Protein AF-A0A1H8E297-F1 (afdb_monomer)

Sequence (62 aa):
MTKHLADHRTAPDAPRQQHFWALAKHEGATHPAVRALTQRPTERDDAQRLQHFLRIERGHTA

Foldseek 3Di:
DDDDPVPDDDDDCVVVVVVVVVVCVVCDVDHPVRVCVVPDDDPPPVVVVVVVVVCVVVVNDD

Solvent-accessible surface area (backbone atoms only — not comparable to full-atom values): 4068 Å² total; per-residue (Å²): 139,80,85,56,77,90,73,58,74,81,75,76,60,64,66,59,52,52,51,52,52,50,50,52,64,71,64,44,98,54,57,68,70,58,47,52,61,75,68,49,91,69,91,68,67,55,61,58,56,50,51,52,50,52,34,53,77,71,66,58,85,128

Mean predicted aligned error: 15.15 Å

Structure (mmCIF, N/CA/C/O backbone):
data_AF-A0A1H8E297-F1
#
_entry.id   AF-A0A1H8E297-F1
#
loop_
_atom_site.group_PDB
_atom_site.id
_atom_site.type_symbol
_atom_site.label_atom_id
_atom_site.label_alt_id
_atom_site.label_comp_id
_atom_site.label_asym_id
_atom_site.label_entity_id
_atom_site.label_seq_id
_atom_site.pdbx_PDB_ins_code
_atom_site.Cartn_x
_atom_site.Cartn_y
_atom_site.Cartn_z
_atom_site.occupancy
_atom_site.B_iso_or_equiv
_atom_site.auth_seq_id
_atom_site.auth_comp_id
_atom_site.auth_asym_id
_atom_site.auth_atom_id
_atom_site.pdbx_PDB_model_num
ATOM 1 N N . MET A 1 1 ? 23.659 15.112 -42.495 1.00 56.81 1 MET A N 1
ATOM 2 C CA . MET A 1 1 ? 23.300 13.701 -42.749 1.00 56.81 1 MET A CA 1
ATOM 3 C C . MET A 1 1 ? 22.508 13.203 -41.552 1.00 56.81 1 MET A C 1
ATOM 5 O O . MET A 1 1 ? 23.098 12.794 -40.561 1.00 56.81 1 MET A O 1
ATOM 9 N N . THR A 1 2 ? 21.187 13.353 -41.583 1.00 79.00 2 THR A N 1
ATOM 10 C CA . THR A 1 2 ? 20.286 12.840 -40.544 1.00 79.00 2 THR A CA 1
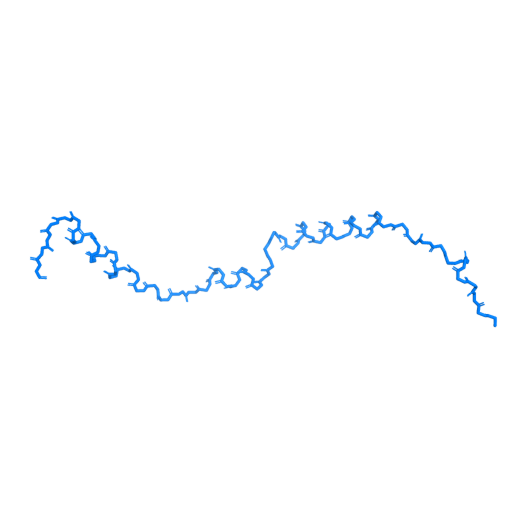ATOM 11 C C . THR A 1 2 ? 19.808 11.454 -40.958 1.00 79.00 2 THR A C 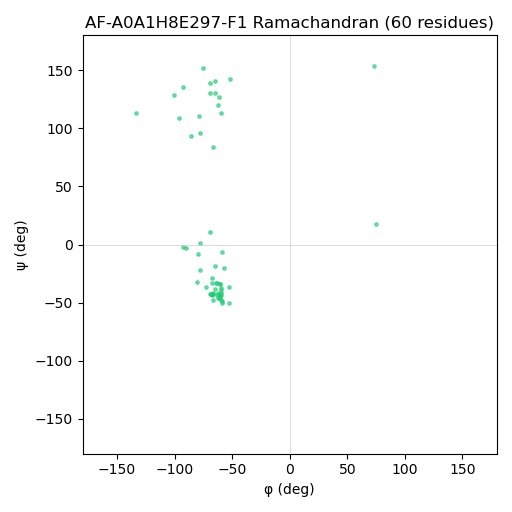1
ATOM 13 O O . THR A 1 2 ? 19.516 11.215 -42.128 1.00 79.00 2 THR A O 1
ATOM 16 N N . LYS A 1 3 ? 19.807 10.517 -40.011 1.00 76.00 3 LYS A N 1
ATOM 17 C CA . LYS A 1 3 ? 19.435 9.121 -40.253 1.00 76.00 3 LYS A CA 1
ATOM 18 C C . LYS A 1 3 ? 17.930 9.026 -40.544 1.00 76.00 3 LYS A C 1
ATOM 20 O O . LYS A 1 3 ? 17.151 9.743 -39.918 1.00 76.00 3 LYS A O 1
ATOM 25 N N . HIS A 1 4 ? 17.534 8.197 -41.509 1.00 82.31 4 HIS A N 1
ATOM 26 C CA . HIS A 1 4 ? 16.141 8.093 -41.945 1.00 82.31 4 HIS A CA 1
ATOM 27 C C . HIS A 1 4 ? 15.295 7.318 -40.922 1.00 82.31 4 HIS A C 1
ATOM 29 O O . HIS A 1 4 ? 15.810 6.441 -40.227 1.00 82.31 4 HIS A O 1
ATOM 35 N N . LEU A 1 5 ? 13.985 7.603 -40.846 1.00 73.31 5 LEU A N 1
ATOM 36 C CA . LEU A 1 5 ? 13.102 6.997 -39.839 1.00 73.31 5 LEU A CA 1
ATOM 37 C C . LEU A 1 5 ? 13.063 5.463 -39.939 1.00 73.31 5 LEU A C 1
ATOM 39 O O . LEU A 1 5 ? 13.078 4.770 -38.926 1.00 73.31 5 LEU A O 1
ATOM 43 N N . ALA A 1 6 ? 13.091 4.947 -41.170 1.00 75.88 6 ALA A N 1
ATOM 44 C CA . ALA A 1 6 ? 13.134 3.513 -41.461 1.00 75.88 6 ALA A CA 1
ATOM 45 C C . ALA A 1 6 ? 14.431 2.820 -40.994 1.00 75.88 6 ALA A C 1
ATOM 47 O O . ALA A 1 6 ? 14.449 1.603 -40.837 1.00 75.88 6 ALA A O 1
ATOM 48 N N . ASP A 1 7 ? 15.499 3.581 -40.732 1.00 79.25 7 ASP A N 1
ATOM 49 C CA . ASP A 1 7 ? 16.768 3.042 -40.237 1.00 79.25 7 ASP A CA 1
ATOM 50 C C . ASP A 1 7 ? 16.824 3.003 -38.698 1.00 79.25 7 ASP A C 1
ATOM 52 O O . ASP A 1 7 ? 17.823 2.556 -38.109 1.00 79.25 7 ASP A O 1
ATOM 56 N N . HIS A 1 8 ? 15.784 3.500 -38.018 1.00 78.31 8 HIS A N 1
ATOM 57 C CA . HIS A 1 8 ? 15.633 3.316 -36.583 1.00 78.31 8 HIS A CA 1
ATOM 58 C C . HIS A 1 8 ? 15.105 1.909 -36.319 1.00 78.31 8 HIS A C 1
ATOM 60 O O . HIS A 1 8 ? 13.959 1.577 -36.606 1.00 78.31 8 HIS A O 1
ATOM 66 N N . ARG A 1 9 ? 15.961 1.067 -35.735 1.00 74.81 9 ARG A N 1
ATOM 67 C CA . ARG A 1 9 ? 15.520 -0.207 -35.169 1.00 74.81 9 ARG A CA 1
ATOM 68 C C . ARG A 1 9 ? 14.667 0.068 -33.936 1.00 74.81 9 ARG A C 1
ATOM 70 O O . ARG A 1 9 ? 15.098 0.798 -33.043 1.00 74.81 9 ARG A O 1
ATOM 77 N N . THR A 1 10 ? 13.498 -0.557 -33.867 1.00 73.19 10 THR A N 1
ATOM 78 C CA . THR A 1 10 ? 12.719 -0.667 -32.635 1.00 73.19 10 THR A CA 1
ATOM 79 C C . THR A 1 10 ? 13.538 -1.455 -31.620 1.00 73.19 10 THR A C 1
ATOM 81 O O . THR A 1 10 ? 13.952 -2.588 -31.877 1.00 73.19 10 THR A O 1
ATOM 84 N N . ALA A 1 11 ? 13.837 -0.830 -30.484 1.00 71.12 11 ALA A N 1
ATOM 85 C CA . ALA A 1 11 ? 14.520 -1.513 -29.399 1.00 71.12 11 ALA A CA 1
ATOM 86 C C . ALA A 1 11 ? 13.612 -2.633 -28.852 1.00 71.12 11 ALA A C 1
ATOM 88 O O . ALA A 1 11 ? 12.403 -2.429 -28.750 1.00 71.12 11 ALA A O 1
ATOM 89 N N . PRO A 1 12 ? 14.160 -3.809 -28.509 1.00 75.12 12 PRO A N 1
ATOM 90 C CA . PRO A 1 12 ? 13.367 -4.879 -27.920 1.00 75.12 12 PRO A CA 1
ATOM 91 C C . PRO A 1 12 ? 12.822 -4.455 -26.547 1.00 75.12 12 PRO A C 1
ATOM 93 O O . PRO A 1 12 ? 13.574 -3.996 -25.688 1.00 75.12 12 PRO A O 1
ATOM 96 N N . ASP A 1 13 ? 11.519 -4.647 -26.327 1.00 75.19 13 ASP A N 1
ATOM 97 C CA . ASP A 1 13 ? 10.825 -4.246 -25.091 1.00 75.19 13 ASP A CA 1
ATOM 98 C C . ASP A 1 13 ? 11.067 -5.196 -23.906 1.00 75.19 13 ASP A C 1
ATOM 100 O O . ASP A 1 13 ? 10.944 -4.803 -22.744 1.00 75.19 13 ASP A O 1
ATOM 104 N N . ALA A 1 14 ? 11.450 -6.444 -24.185 1.00 80.44 14 ALA A N 1
ATOM 105 C CA . ALA A 1 14 ? 11.684 -7.478 -23.178 1.00 80.44 14 ALA A CA 1
ATOM 106 C C . ALA A 1 14 ? 12.660 -7.066 -22.047 1.00 80.44 14 ALA A C 1
ATOM 108 O O . ALA A 1 14 ? 12.285 -7.196 -20.880 1.00 80.44 14 ALA A O 1
ATOM 109 N N . PRO A 1 15 ? 13.870 -6.530 -22.316 1.00 82.38 15 PRO A N 1
ATOM 110 C CA . PRO A 1 15 ? 14.789 -6.108 -21.252 1.00 82.38 15 PRO A CA 1
ATOM 111 C C . PRO A 1 15 ? 14.231 -4.961 -20.399 1.00 82.38 15 PRO A C 1
ATOM 113 O O . PRO A 1 15 ? 14.462 -4.916 -19.191 1.00 82.38 15 PRO A O 1
ATOM 116 N N . ARG A 1 16 ? 13.449 -4.055 -20.998 1.00 81.31 16 ARG A N 1
ATOM 117 C CA . ARG A 1 16 ? 12.822 -2.936 -20.284 1.00 81.31 16 ARG A CA 1
ATOM 118 C C . ARG A 1 16 ? 11.752 -3.428 -19.309 1.00 81.31 16 ARG A C 1
ATOM 120 O O . ARG A 1 16 ? 11.704 -2.969 -18.170 1.00 81.31 16 ARG A O 1
ATOM 127 N N . GLN A 1 17 ? 10.928 -4.383 -19.734 1.00 85.69 17 GLN A N 1
ATOM 128 C CA . GLN A 1 17 ? 9.905 -5.001 -18.885 1.00 85.69 17 GLN A CA 1
ATOM 129 C C . GLN A 1 17 ? 10.524 -5.822 -17.747 1.00 85.69 17 GLN A C 1
ATOM 131 O O . GLN A 1 17 ? 10.100 -5.699 -16.599 1.00 85.69 17 GLN A O 1
ATOM 136 N N . GLN A 1 18 ? 11.573 -6.598 -18.034 1.00 86.50 18 GLN A N 1
ATOM 137 C CA . GLN A 1 18 ? 12.303 -7.355 -17.013 1.00 86.50 18 GLN A CA 1
ATOM 138 C C . GLN A 1 18 ? 12.908 -6.437 -15.947 1.00 86.50 18 GLN A C 1
ATOM 140 O O . GLN A 1 18 ? 12.775 -6.714 -14.755 1.00 86.50 18 GLN A O 1
ATOM 145 N N . HIS A 1 19 ? 13.513 -5.320 -16.360 1.00 85.12 19 HIS A N 1
ATOM 146 C CA . HIS A 1 19 ? 14.052 -4.324 -15.437 1.00 85.12 19 HIS A CA 1
ATOM 147 C C . HIS A 1 19 ? 12.953 -3.694 -14.571 1.00 85.12 19 HIS A C 1
ATOM 149 O O . HIS A 1 19 ? 13.129 -3.522 -13.367 1.00 85.12 19 HIS A O 1
ATOM 155 N N . PHE A 1 20 ? 11.799 -3.379 -15.161 1.00 81.31 20 PHE A N 1
ATOM 156 C CA . PHE A 1 20 ? 10.660 -2.842 -14.419 1.00 81.31 20 PHE A CA 1
ATOM 157 C C . PHE A 1 20 ? 10.166 -3.817 -13.339 1.00 81.31 20 PHE A C 1
ATOM 159 O O . PHE A 1 20 ? 9.971 -3.431 -12.188 1.00 81.31 20 PHE A O 1
ATOM 166 N N . TRP A 1 21 ? 10.029 -5.102 -13.672 1.00 81.25 21 TRP A N 1
ATOM 167 C CA . TRP A 1 21 ? 9.638 -6.118 -12.693 1.00 81.25 21 TRP A CA 1
ATOM 168 C C . TRP A 1 21 ? 10.706 -6.371 -11.630 1.00 81.25 21 TRP A C 1
ATOM 170 O O . TRP A 1 21 ? 10.359 -6.666 -10.488 1.00 81.25 21 TRP A O 1
ATOM 180 N N . ALA A 1 22 ? 11.989 -6.257 -11.977 1.00 83.38 22 ALA A N 1
ATOM 181 C CA . ALA A 1 22 ? 13.076 -6.354 -11.010 1.00 83.38 22 ALA A CA 1
ATOM 182 C C . ALA A 1 22 ? 12.992 -5.228 -9.968 1.00 83.38 22 ALA A C 1
ATOM 184 O O . ALA A 1 22 ? 13.043 -5.519 -8.777 1.00 83.38 22 ALA A O 1
ATOM 185 N N . LEU A 1 23 ? 12.764 -3.981 -10.397 1.00 79.69 23 LEU A N 1
ATOM 186 C CA . LEU A 1 23 ? 12.543 -2.843 -9.495 1.00 79.69 23 LEU A CA 1
ATOM 187 C C . LEU A 1 23 ? 11.329 -3.065 -8.584 1.00 79.69 23 LEU A C 1
ATOM 189 O O . LEU A 1 23 ? 11.449 -2.954 -7.367 1.00 79.69 23 LEU A O 1
ATOM 193 N N . ALA A 1 24 ? 10.195 -3.488 -9.151 1.00 73.19 24 ALA A N 1
ATOM 194 C CA . ALA A 1 24 ? 8.981 -3.769 -8.382 1.00 73.19 24 ALA A CA 1
ATOM 195 C C . ALA A 1 24 ? 9.175 -4.878 -7.326 1.00 73.19 24 ALA A C 1
ATOM 197 O O . ALA A 1 24 ? 8.585 -4.826 -6.248 1.00 73.19 24 ALA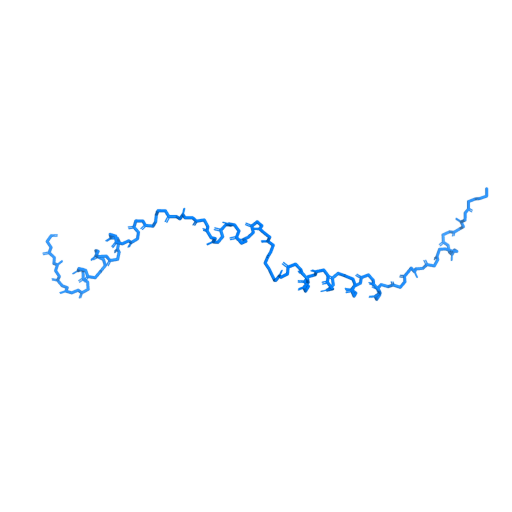 A O 1
ATOM 198 N N . LYS A 1 25 ? 10.014 -5.883 -7.613 1.00 73.25 25 LYS A N 1
ATOM 199 C CA . LYS A 1 25 ? 10.384 -6.927 -6.642 1.00 73.25 25 LYS A CA 1
ATOM 200 C C . LYS A 1 25 ? 11.327 -6.404 -5.557 1.00 73.25 25 LYS A C 1
ATOM 202 O O . LYS A 1 25 ? 11.214 -6.835 -4.413 1.00 73.25 25 LYS A O 1
ATOM 207 N N . HIS A 1 26 ? 12.251 -5.511 -5.910 1.00 70.81 26 HIS A N 1
ATOM 208 C CA . HIS A 1 26 ? 13.306 -5.034 -5.015 1.00 70.81 26 HIS A CA 1
ATOM 209 C C . HIS A 1 26 ? 12.836 -3.937 -4.049 1.00 70.81 26 HIS A C 1
ATOM 211 O O . HIS A 1 26 ? 13.319 -3.867 -2.922 1.00 70.81 26 HIS A O 1
ATOM 217 N N . GLU A 1 27 ? 11.884 -3.101 -4.467 1.00 68.50 27 GLU A N 1
ATOM 218 C CA . GLU A 1 27 ? 11.311 -2.028 -3.639 1.00 68.50 27 GLU A CA 1
ATOM 219 C C . GLU A 1 27 ? 10.255 -2.538 -2.638 1.00 68.50 27 GLU A C 1
ATOM 221 O O . GLU A 1 27 ? 9.835 -1.809 -1.738 1.00 68.50 27 GLU A O 1
ATOM 226 N N . GLY A 1 28 ? 9.869 -3.816 -2.739 1.00 63.84 28 GLY A N 1
ATOM 227 C CA . GLY A 1 28 ? 8.735 -4.377 -2.013 1.00 63.84 28 GLY A CA 1
ATOM 228 C C . GLY A 1 28 ? 7.410 -3.884 -2.599 1.00 63.84 28 GLY A C 1
ATOM 229 O O . GLY A 1 28 ? 7.326 -2.812 -3.189 1.00 63.84 28 GLY A O 1
ATOM 230 N N . ALA A 1 29 ? 6.341 -4.667 -2.434 1.00 64.69 29 ALA A N 1
ATOM 231 C CA . ALA A 1 29 ? 5.044 -4.434 -3.085 1.00 64.69 29 ALA A CA 1
ATOM 232 C C . ALA A 1 29 ? 4.376 -3.072 -2.776 1.00 64.69 29 ALA A C 1
ATOM 234 O O . ALA A 1 29 ? 3.350 -2.744 -3.371 1.00 64.69 29 ALA A O 1
ATOM 235 N N . THR A 1 30 ? 4.939 -2.278 -1.860 1.00 68.75 30 THR A N 1
ATOM 236 C CA . THR A 1 30 ? 4.329 -1.060 -1.335 1.00 68.75 30 THR A CA 1
ATOM 237 C C . THR A 1 30 ? 5.337 0.086 -1.326 1.00 68.75 30 THR A C 1
ATOM 239 O O . THR A 1 30 ? 6.281 0.087 -0.538 1.00 68.75 30 THR A O 1
ATOM 242 N N . HIS A 1 31 ? 5.085 1.100 -2.159 1.00 74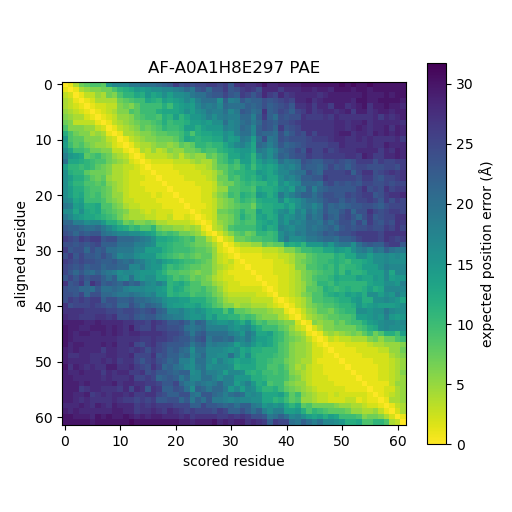.94 31 HIS A N 1
ATOM 243 C CA . HIS A 1 31 ? 5.875 2.331 -2.221 1.00 74.94 31 HIS A CA 1
ATOM 244 C C . HIS A 1 31 ? 6.036 2.972 -0.821 1.00 74.94 31 HIS A C 1
ATOM 246 O O . HIS A 1 31 ? 5.064 2.992 -0.052 1.00 74.94 31 HIS A O 1
ATOM 252 N N . PRO A 1 32 ? 7.201 3.563 -0.479 1.00 77.44 32 PRO A N 1
ATOM 253 C CA . PRO A 1 32 ? 7.461 4.129 0.849 1.00 77.44 32 PRO A CA 1
ATOM 254 C C . PRO A 1 32 ? 6.397 5.120 1.337 1.00 77.44 32 PRO A C 1
ATOM 256 O O . PRO A 1 32 ? 6.039 5.107 2.512 1.00 77.44 32 PRO A O 1
ATOM 259 N N . ALA A 1 33 ? 5.828 5.928 0.434 1.00 78.94 33 ALA A N 1
ATOM 260 C CA . ALA A 1 33 ? 4.747 6.861 0.771 1.00 78.94 33 ALA A CA 1
ATOM 261 C C . ALA A 1 33 ? 3.454 6.152 1.218 1.00 78.94 33 ALA A C 1
ATOM 263 O O . ALA A 1 33 ? 2.794 6.601 2.152 1.00 78.94 33 ALA A O 1
ATOM 264 N N . VAL A 1 34 ? 3.109 5.021 0.591 1.00 78.69 34 VAL A N 1
ATOM 265 C CA . VAL A 1 34 ? 1.939 4.217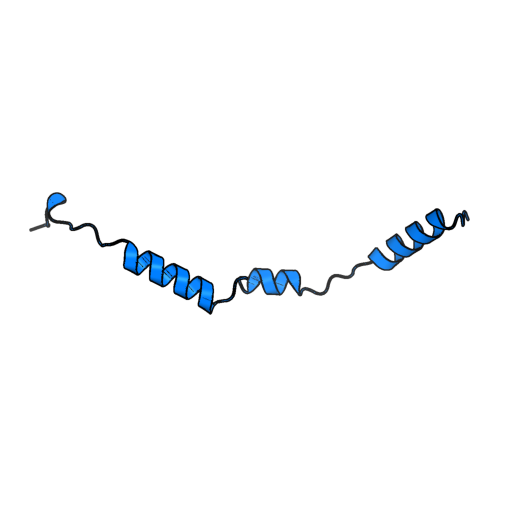 0.979 1.00 78.69 34 VAL A CA 1
ATOM 266 C C . VAL A 1 34 ? 2.198 3.564 2.333 1.00 78.69 34 VAL A C 1
ATOM 268 O O . VAL A 1 34 ? 1.343 3.613 3.213 1.00 78.69 34 VAL A O 1
ATOM 271 N N . ARG A 1 35 ? 3.410 3.036 2.546 1.00 80.25 35 ARG A N 1
ATOM 272 C CA . ARG A 1 35 ? 3.816 2.470 3.837 1.00 80.25 35 ARG A CA 1
ATOM 273 C C . ARG A 1 35 ? 3.722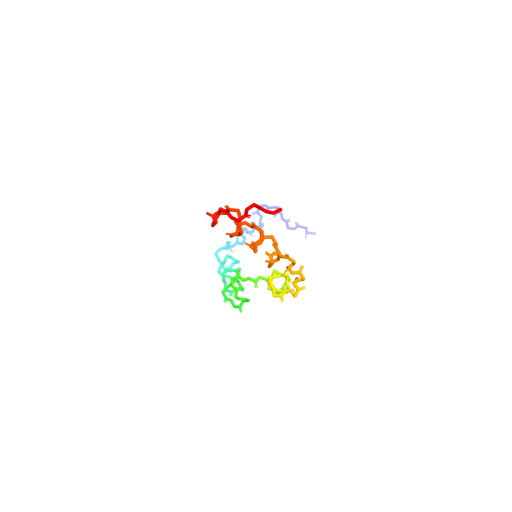 3.510 4.957 1.00 80.25 35 ARG A C 1
ATOM 275 O O . ARG A 1 35 ? 3.087 3.239 5.972 1.00 80.25 35 ARG A O 1
ATOM 282 N N . ALA A 1 36 ? 4.261 4.708 4.742 1.00 82.25 36 ALA A N 1
ATOM 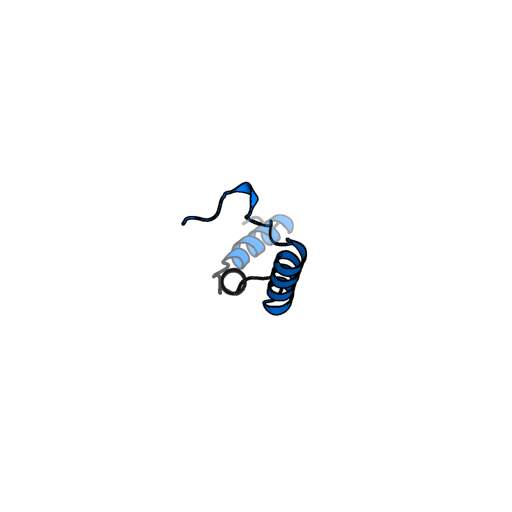283 C CA . ALA A 1 36 ? 4.185 5.811 5.698 1.00 82.25 36 ALA A CA 1
ATOM 284 C C . ALA A 1 36 ? 2.737 6.213 6.021 1.00 82.25 36 ALA A C 1
ATOM 286 O O . ALA A 1 36 ? 2.412 6.456 7.180 1.00 82.25 36 ALA A O 1
ATOM 287 N N . LEU A 1 37 ? 1.848 6.226 5.022 1.00 82.75 37 LEU A N 1
ATOM 288 C CA . LEU A 1 37 ? 0.433 6.526 5.229 1.00 82.75 37 LEU A CA 1
ATOM 289 C C . LEU A 1 37 ? -0.277 5.430 6.037 1.00 82.75 37 LEU A C 1
ATOM 291 O O . LEU A 1 37 ? -1.015 5.747 6.964 1.00 82.75 37 LEU A O 1
ATOM 295 N N . THR A 1 38 ? -0.019 4.152 5.739 1.00 79.75 38 THR A N 1
ATOM 296 C CA . THR A 1 38 ? -0.614 3.024 6.483 1.00 79.75 38 THR A CA 1
ATOM 297 C C . THR A 1 38 ? -0.116 2.909 7.923 1.00 79.75 38 THR A C 1
ATOM 299 O O . THR A 1 38 ? -0.843 2.426 8.784 1.00 79.75 38 THR A O 1
ATOM 302 N N . GLN A 1 39 ? 1.115 3.347 8.191 1.00 81.56 39 GLN A N 1
ATOM 303 C CA . GLN A 1 39 ? 1.736 3.303 9.517 1.00 81.56 39 GLN A CA 1
ATOM 304 C C . GLN A 1 39 ? 1.526 4.591 10.319 1.00 81.56 39 GLN A C 1
ATOM 306 O O . GLN A 1 39 ? 1.982 4.679 11.460 1.00 81.56 39 GLN A O 1
ATOM 311 N N . ARG A 1 40 ? 0.869 5.603 9.739 1.00 81.62 40 ARG A N 1
ATOM 312 C CA . ARG A 1 40 ? 0.633 6.879 10.409 1.00 81.62 40 ARG A CA 1
ATOM 313 C C . ARG A 1 40 ? -0.205 6.644 11.672 1.00 81.62 40 ARG A C 1
ATOM 315 O O . ARG A 1 40 ? -1.291 6.072 11.565 1.00 81.62 40 ARG A O 1
ATOM 322 N N . PRO A 1 41 ? 0.239 7.125 12.847 1.00 77.31 41 PRO A N 1
ATOM 323 C CA . PRO A 1 41 ? -0.600 7.142 14.033 1.00 77.31 41 PRO A CA 1
ATOM 324 C C . PRO A 1 41 ? -1.848 7.983 13.750 1.00 77.31 41 PRO A C 1
ATOM 326 O O . PRO A 1 41 ? -1.761 9.187 13.509 1.00 77.31 41 PRO A O 1
ATOM 329 N N . THR A 1 42 ? -3.005 7.337 13.720 1.00 75.69 42 THR A N 1
ATOM 330 C CA . THR A 1 42 ? -4.312 7.998 13.719 1.00 75.69 42 THR A CA 1
ATOM 331 C C . THR A 1 42 ? -4.878 7.943 15.125 1.00 75.69 42 THR A C 1
ATOM 333 O O . THR A 1 42 ? -4.969 6.854 15.695 1.00 75.69 42 THR A O 1
ATOM 336 N N . GLU A 1 43 ? -5.304 9.090 15.656 1.00 70.44 43 GLU A N 1
ATOM 337 C CA . GLU A 1 43 ? -6.191 9.152 16.819 1.00 70.44 43 GLU A CA 1
ATOM 338 C C . GLU A 1 43 ? -7.546 8.569 16.407 1.00 70.44 43 GLU A C 1
ATOM 340 O O . GLU A 1 43 ? -8.446 9.260 15.936 1.00 70.44 43 GLU A O 1
ATOM 345 N N . ARG A 1 44 ? -7.664 7.243 16.474 1.00 64.56 44 ARG A N 1
ATOM 346 C CA . ARG A 1 44 ? -8.946 6.568 16.317 1.00 64.56 44 ARG A CA 1
ATOM 347 C C . ARG A 1 44 ? -9.700 6.703 17.629 1.00 64.56 44 ARG A C 1
ATOM 349 O O . ARG A 1 44 ? -9.558 5.869 18.517 1.00 64.56 44 ARG A O 1
ATOM 356 N N . ASP A 1 45 ? -10.568 7.704 17.699 1.00 65.44 45 ASP A N 1
ATOM 357 C CA . ASP A 1 45 ? -11.635 7.792 18.708 1.00 65.44 45 ASP A CA 1
ATOM 358 C C . ASP A 1 45 ? -12.737 6.718 18.491 1.00 65.44 45 ASP A C 1
ATOM 360 O O . ASP A 1 45 ? -13.798 6.703 19.114 1.00 65.44 45 ASP A O 1
ATOM 364 N N . ASP A 1 46 ? -12.473 5.745 17.608 1.00 65.62 46 ASP A N 1
ATOM 365 C CA . ASP A 1 46 ? -13.319 4.583 17.327 1.00 65.62 46 ASP A CA 1
ATOM 366 C C . ASP A 1 46 ? -13.601 3.743 18.583 1.00 65.62 46 ASP A C 1
ATOM 368 O O . ASP A 1 46 ? -14.581 2.998 18.614 1.00 65.62 46 ASP A O 1
ATOM 372 N N . ALA A 1 47 ? -12.782 3.868 19.633 1.00 73.38 47 ALA A N 1
ATOM 373 C CA . ALA A 1 47 ? -13.006 3.194 20.907 1.00 73.38 47 ALA A CA 1
ATOM 374 C C . ALA A 1 47 ? -14.329 3.626 21.561 1.00 73.38 47 ALA A C 1
ATOM 376 O O . ALA A 1 47 ? -15.086 2.764 22.009 1.00 73.38 47 ALA A O 1
ATOM 377 N N . GLN A 1 48 ? -14.656 4.924 21.561 1.00 78.31 48 GLN A N 1
ATOM 378 C CA . GLN A 1 48 ? -15.933 5.402 22.101 1.00 78.31 48 GLN A CA 1
ATOM 379 C C . GLN A 1 48 ? -17.100 4.939 21.233 1.00 78.31 48 GLN A C 1
ATOM 381 O O . GLN A 1 48 ? -18.103 4.433 21.738 1.00 78.31 48 GLN A O 1
ATOM 386 N N . ARG A 1 49 ? -16.948 5.021 19.908 1.00 79.94 49 ARG A N 1
ATOM 387 C CA . ARG A 1 49 ? -17.967 4.553 18.961 1.00 79.94 49 ARG A CA 1
ATOM 388 C C . ARG A 1 49 ? -18.264 3.059 19.123 1.00 79.94 49 ARG A C 1
ATOM 390 O O . ARG A 1 49 ? -19.430 2.665 19.118 1.00 79.94 49 ARG A O 1
ATOM 397 N N . LEU A 1 50 ? -17.231 2.238 19.310 1.00 84.81 50 LEU A N 1
ATOM 398 C CA . LEU A 1 50 ? -17.364 0.803 19.561 1.00 84.81 50 LEU A CA 1
ATOM 399 C C . LEU A 1 50 ? -18.027 0.526 20.917 1.00 84.81 50 LEU A C 1
ATOM 401 O O . LEU A 1 50 ? -18.906 -0.328 21.002 1.00 84.81 50 LEU A O 1
ATOM 405 N N . GLN A 1 51 ? -17.659 1.266 21.966 1.00 85.25 51 GLN A N 1
ATOM 406 C CA . GLN A 1 51 ? -18.308 1.162 23.276 1.00 85.25 51 GLN A CA 1
ATOM 407 C C . GLN A 1 51 ? -19.801 1.501 23.201 1.00 85.25 51 GLN A C 1
ATOM 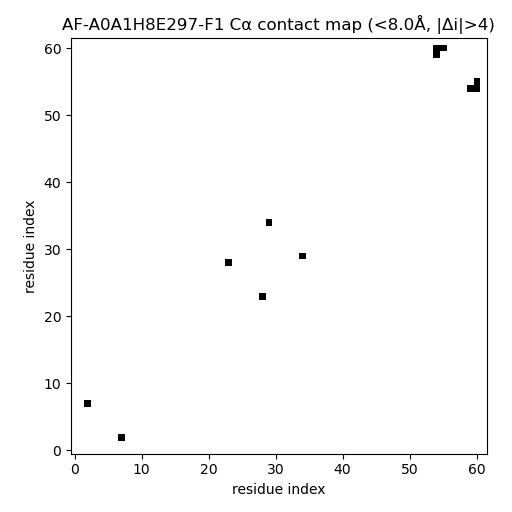409 O O . GLN A 1 51 ? -20.616 0.766 23.754 1.00 85.25 51 GLN A O 1
ATOM 414 N N . HIS A 1 52 ? -20.177 2.559 22.477 1.00 85.25 52 HIS A N 1
ATOM 415 C CA . HIS A 1 52 ? -21.578 2.922 22.260 1.00 85.25 52 HIS A CA 1
ATOM 416 C C . HIS A 1 52 ? -22.346 1.853 21.480 1.00 85.25 52 HIS A C 1
ATOM 418 O O . HIS A 1 52 ? -23.459 1.504 21.871 1.00 85.25 52 HIS A O 1
ATOM 424 N N . PHE A 1 53 ? -21.750 1.298 20.422 1.00 86.69 53 PHE A N 1
ATOM 425 C CA . PHE A 1 53 ? -22.349 0.199 19.665 1.00 86.69 53 PHE A CA 1
ATOM 426 C C . PHE A 1 53 ? -22.615 -1.020 20.561 1.00 86.69 53 PHE A C 1
ATOM 428 O O . PHE A 1 53 ? -23.744 -1.500 20.637 1.00 86.69 53 PHE A O 1
ATOM 435 N N . LEU A 1 54 ? -21.607 -1.457 21.323 1.00 90.56 54 LEU A N 1
ATOM 436 C CA . LEU A 1 54 ? -21.732 -2.589 22.245 1.00 90.56 54 LEU A CA 1
ATOM 437 C C . LEU A 1 54 ? -22.726 -2.316 23.382 1.00 90.56 54 LEU A C 1
ATOM 439 O O . LEU A 1 54 ? -23.395 -3.238 23.845 1.00 90.56 54 LEU A O 1
ATOM 443 N N . ARG A 1 55 ? -22.841 -1.063 23.838 1.00 88.06 55 ARG A N 1
ATOM 444 C CA . ARG A 1 55 ? -23.841 -0.644 24.831 1.00 88.06 55 ARG A CA 1
ATOM 445 C C . ARG A 1 55 ? -25.26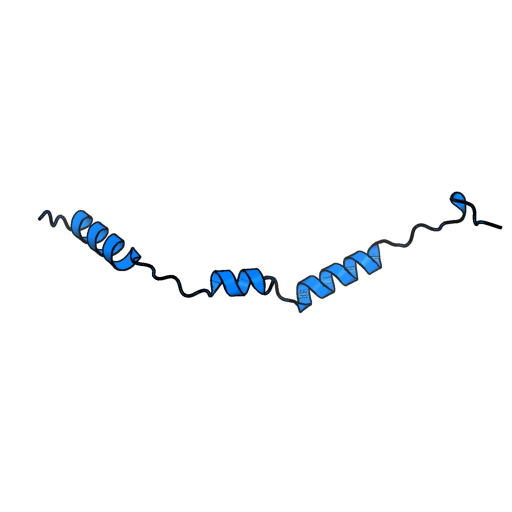1 -0.867 24.304 1.00 88.06 55 ARG A C 1
ATOM 447 O O . ARG A 1 55 ? -26.087 -1.428 25.020 1.00 88.06 55 ARG A O 1
ATOM 454 N N . ILE A 1 56 ? -25.518 -0.458 23.060 1.00 89.06 56 ILE A N 1
ATOM 455 C CA . ILE A 1 56 ? -26.817 -0.612 22.393 1.00 89.06 56 ILE A CA 1
ATOM 456 C C . ILE A 1 56 ? -27.127 -2.094 22.147 1.00 89.06 56 ILE A C 1
ATOM 458 O O . ILE A 1 56 ? -28.213 -2.538 22.512 1.00 89.06 56 ILE A O 1
ATOM 462 N N . GLU A 1 57 ? -26.182 -2.876 21.609 1.00 86.12 57 GLU A N 1
ATOM 463 C CA . GLU A 1 57 ? -26.392 -4.316 21.370 1.00 86.12 57 GLU A CA 1
ATOM 464 C C . GLU A 1 57 ? -26.686 -5.104 22.652 1.00 86.12 57 GLU A C 1
ATOM 466 O O . GLU A 1 57 ? -27.480 -6.041 22.637 1.00 86.12 57 GLU A O 1
ATOM 471 N N . ARG A 1 58 ? -26.089 -4.712 23.785 1.00 90.00 58 ARG A N 1
ATOM 472 C CA . ARG A 1 58 ? -26.351 -5.329 25.097 1.00 90.00 58 ARG A CA 1
ATOM 473 C C . ARG A 1 58 ? -27.661 -4.869 25.746 1.00 90.00 58 ARG A C 1
ATOM 475 O O . ARG A 1 58 ? -27.962 -5.295 26.856 1.00 90.00 58 ARG A O 1
ATOM 482 N N . GLY A 1 59 ? -28.430 -4.000 25.086 1.00 84.50 59 GLY A N 1
ATOM 483 C CA . GLY A 1 59 ? -29.713 -3.509 25.589 1.00 84.50 59 GLY A CA 1
ATOM 484 C C . GLY A 1 59 ? -29.594 -2.476 26.713 1.00 84.50 59 GLY A C 1
ATOM 485 O O . GLY A 1 59 ? -30.563 -2.233 27.427 1.00 84.50 59 GLY A O 1
ATOM 486 N N . HIS A 1 60 ? -28.426 -1.851 26.891 1.00 76.75 60 HIS A N 1
ATOM 487 C CA . HIS A 1 60 ? -28.254 -0.779 27.868 1.00 76.75 60 HIS A CA 1
ATOM 488 C C . HIS A 1 60 ? -28.666 0.564 27.251 1.00 76.75 60 HIS A C 1
ATOM 490 O O . HIS A 1 60 ? -27.873 1.255 26.607 1.00 76.75 60 HIS A O 1
ATOM 496 N N . THR A 1 61 ? -29.921 0.950 27.457 1.00 69.06 61 THR A N 1
ATOM 497 C CA . THR A 1 61 ? -30.426 2.286 27.120 1.00 69.06 61 THR A CA 1
ATOM 498 C C . THR A 1 61 ? -30.384 3.174 28.363 1.00 69.06 61 THR A C 1
ATOM 500 O O . THR A 1 61 ? -31.160 2.965 29.293 1.00 69.06 61 THR A O 1
ATOM 503 N N . ALA A 1 62 ? -29.470 4.143 28.377 1.00 61.72 62 ALA A N 1
ATOM 504 C CA . ALA A 1 62 ? -29.490 5.297 29.274 1.00 61.72 62 ALA A CA 1
ATOM 505 C C . ALA A 1 62 ? -29.432 6.561 28.422 1.00 61.72 62 ALA A C 1
ATOM 507 O O . ALA A 1 62 ? -28.562 6.581 27.508 1.00 61.72 62 ALA A O 1
#

pLDDT: mean 77.53, std 7.38, range [56.81, 90.56]

Secondary structure (DSSP, 8-state):
-PPPGGG-PPPPSHHHHHHHHHHHHHS-SS-HHHHHHHTS----THHHHHHHHHHHHTT---

Organism: NCBI:txid1077947

Radius of gyration: 27.77 Å; Cα contacts (8 Å, |Δi|>4): 6; chains: 1; bounding box: 54×21×72 Å

Nearest PDB structures (foldseek):
  2low-assembly1_A  TM=2.956E-01  e=8.222E+00  Homo sapiens